Protein AF-A0A962SFV7-F1 (afdb_monomer)

Secondary structure (DSSP, 8-state):
-HHHHHHHHHHHHHHHHHH--HHHHH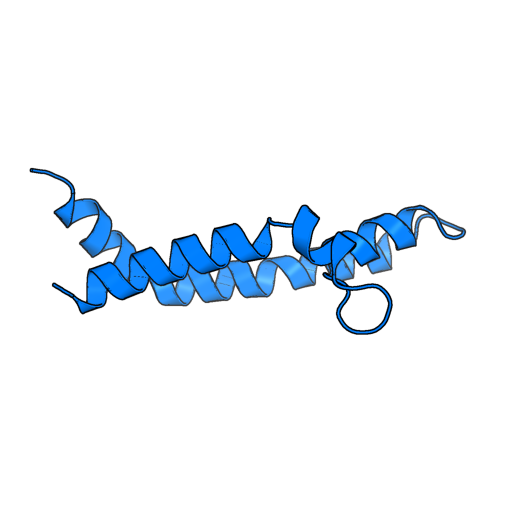H-SSSS--HHHHHHHHTTSSS--HHHHHHHHHHHHHHHHHHHHHHHHHHHHHGGGG--

Radius of gyration: 16.99 Å; Cα contacts (8 Å, |Δi|>4): 35; chains: 1; bounding box: 34×28×49 Å

Foldseek 3Di:
DVVLVVLVVVLVVCVCVLPDDPCQVVVDDPDRHRLVNVLVVCCPPDDRPVVVNVVSVVVSVVVVVVSCVSNVVRVVVNVVVPPD

Mean predicted aligned error: 10.11 Å

Solvent-accessible surface area (backbone atoms only — not comparable to full-atom values): 5014 Å² total; per-residue (Å²): 115,67,70,29,52,50,39,46,51,52,50,53,52,48,55,47,63,71,69,56,53,67,65,50,60,71,76,31,90,80,88,68,62,53,68,72,62,50,53,64,49,49,68,69,56,84,62,77,53,56,68,60,54,50,52,54,54,56,58,62,47,50,62,54,53,51,48,52,63,68,30,61,78,19,46,71,57,38,63,62,68,67,73,120

Nearest PDB structures (foldseek):
  3itf-assembly1_B  TM=4.642E-01  e=6.200E+00  Escherichia coli str. K-12 substr. MG1655

Sequence (84 aa):
TITSGIGVAAFFCFMFSWVELLLAKTLTSVAAKPIAATMTRTASSSGYELGLLAAAGALTIIPGAIVIWFVRNYIAKGFALGRV

pLDDT: mean 73.2, std 10.91, range [51.97, 88.81]

Structure (mmCIF, N/CA/C/O backbone):
data_AF-A0A962SFV7-F1
#
_entry.id   AF-A0A962SFV7-F1
#
loop_
_atom_site.group_PDB
_atom_site.id
_atom_site.type_symbol
_atom_site.label_atom_id
_atom_site.label_alt_id
_atom_site.label_comp_id
_atom_site.label_asym_id
_atom_site.label_entity_id
_atom_site.label_seq_id
_atom_site.pdbx_PDB_ins_code
_atom_site.Cartn_x
_atom_site.Cartn_y
_atom_site.Cartn_z
_atom_site.occupancy
_atom_site.B_iso_or_equiv
_atom_site.auth_seq_id
_atom_site.auth_comp_id
_atom_site.auth_asym_id
_atom_site.auth_atom_id
_atom_site.pdbx_PDB_model_num
ATOM 1 N N . THR A 1 1 ? -18.211 0.568 18.935 1.00 59.19 1 THR A N 1
ATOM 2 C CA . THR A 1 1 ? -16.874 1.180 19.118 1.00 59.19 1 THR A CA 1
ATOM 3 C C . THR A 1 1 ? -15.773 0.343 18.479 1.00 59.19 1 THR A C 1
ATOM 5 O O . THR A 1 1 ? -14.945 0.910 17.782 1.00 59.19 1 THR A O 1
ATOM 8 N N . ILE A 1 2 ? -15.800 -0.989 18.611 1.00 72.50 2 ILE A N 1
ATOM 9 C CA . ILE A 1 2 ? -14.781 -1.899 18.048 1.00 72.50 2 ILE A CA 1
ATOM 10 C C . ILE A 1 2 ? -14.692 -1.843 16.509 1.00 72.50 2 ILE A C 1
ATOM 12 O O . ILE A 1 2 ? -13.598 -1.767 15.963 1.00 72.50 2 ILE A O 1
ATOM 16 N N . THR A 1 3 ? -15.821 -1.790 15.794 1.00 72.62 3 THR A N 1
ATOM 17 C CA . THR A 1 3 ? -15.842 -1.755 14.316 1.00 72.62 3 THR A CA 1
ATOM 18 C C . THR A 1 3 ? -15.105 -0.544 13.731 1.00 72.62 3 THR A C 1
ATOM 20 O O . THR A 1 3 ? -14.425 -0.666 12.717 1.00 72.62 3 THR A O 1
ATOM 23 N N . SER A 1 4 ? -15.186 0.617 14.392 1.00 71.62 4 SER A N 1
ATOM 24 C CA . SER A 1 4 ? -14.453 1.823 13.989 1.00 71.62 4 SER A CA 1
ATOM 25 C C . SER A 1 4 ? -12.942 1.648 14.166 1.00 71.62 4 SER A C 1
ATOM 27 O O . SER A 1 4 ? -12.178 2.044 13.292 1.00 71.62 4 SER A O 1
ATOM 29 N N . GLY A 1 5 ? -12.516 1.013 15.266 1.00 76.69 5 GLY A N 1
ATOM 30 C CA . GLY A 1 5 ? -11.107 0.713 15.535 1.00 76.69 5 GLY A CA 1
ATOM 31 C C . GLY A 1 5 ? -10.512 -0.288 14.542 1.00 76.69 5 GLY A C 1
ATOM 32 O O . GLY A 1 5 ? -9.410 -0.069 14.048 1.00 76.69 5 GLY A O 1
ATOM 33 N N . ILE A 1 6 ? -11.267 -1.330 14.173 1.00 81.69 6 ILE A N 1
ATOM 34 C CA . ILE A 1 6 ? -10.854 -2.305 13.146 1.00 81.69 6 ILE A CA 1
ATOM 35 C C . ILE A 1 6 ? -10.633 -1.610 11.795 1.00 81.69 6 ILE A C 1
ATOM 37 O O . ILE A 1 6 ? -9.630 -1.869 11.134 1.00 81.69 6 ILE A O 1
ATOM 41 N N . GLY A 1 7 ? -11.521 -0.689 11.402 1.00 77.94 7 GLY A N 1
ATOM 42 C CA . GLY A 1 7 ? -11.378 0.059 10.149 1.00 77.94 7 GLY A CA 1
ATOM 43 C C . GLY A 1 7 ? -10.110 0.920 10.094 1.00 77.94 7 GLY A C 1
ATOM 44 O O . GLY A 1 7 ? -9.447 0.974 9.061 1.00 77.94 7 GLY A O 1
ATOM 45 N N . VAL A 1 8 ? -9.736 1.548 11.213 1.00 78.69 8 VAL A N 1
ATOM 46 C CA . VAL A 1 8 ? -8.512 2.363 11.310 1.00 78.69 8 VAL A CA 1
ATOM 47 C C . VAL A 1 8 ? -7.255 1.485 11.345 1.00 78.69 8 VAL A C 1
ATOM 49 O O . VAL A 1 8 ? -6.287 1.773 10.645 1.00 78.69 8 VAL A O 1
ATOM 52 N N . ALA A 1 9 ? -7.265 0.383 12.099 1.00 84.25 9 ALA A N 1
ATOM 53 C CA . ALA A 1 9 ? -6.134 -0.545 12.143 1.00 84.25 9 ALA A CA 1
ATOM 54 C C . ALA A 1 9 ? -5.870 -1.192 10.771 1.00 84.25 9 ALA A C 1
ATOM 56 O O . ALA A 1 9 ? -4.722 -1.255 10.330 1.00 84.25 9 ALA A O 1
ATOM 57 N N . ALA A 1 10 ? -6.926 -1.604 10.062 1.00 83.94 10 ALA A N 1
ATOM 58 C CA . ALA A 1 10 ? -6.822 -2.149 8.710 1.00 83.94 10 ALA A CA 1
ATOM 59 C C . ALA A 1 10 ? -6.267 -1.118 7.711 1.00 83.94 10 ALA A C 1
ATOM 61 O O . ALA A 1 10 ? -5.432 -1.471 6.880 1.00 83.94 10 ALA A O 1
ATOM 62 N N . PHE A 1 11 ? -6.666 0.156 7.827 1.00 83.81 11 PHE A N 1
ATOM 63 C CA . PHE A 1 11 ? -6.116 1.250 7.019 1.00 83.81 11 PHE A CA 1
ATOM 64 C C . PHE A 1 11 ? -4.599 1.382 7.193 1.00 83.81 11 PHE A C 1
ATOM 66 O O . PHE A 1 11 ? -3.862 1.368 6.209 1.00 83.81 11 PHE A O 1
ATOM 73 N N . PHE A 1 12 ? -4.123 1.476 8.437 1.00 84.56 12 PHE A N 1
ATOM 74 C CA . PHE A 1 12 ? -2.695 1.656 8.703 1.00 84.56 12 PHE A CA 1
ATOM 75 C C . PHE A 1 12 ? -1.875 0.413 8.364 1.00 84.56 12 PHE A C 1
ATOM 77 O O . PHE A 1 12 ? -0.780 0.544 7.822 1.00 84.56 12 PHE A O 1
ATOM 84 N N . CYS A 1 13 ? -2.407 -0.783 8.627 1.00 88.81 13 CYS A N 1
ATOM 85 C CA . CYS A 1 13 ? -1.749 -2.034 8.261 1.00 88.81 13 CYS A CA 1
ATOM 86 C C . CYS A 1 13 ? -1.587 -2.147 6.738 1.00 88.81 13 CYS A C 1
ATOM 88 O O . CYS A 1 13 ? -0.498 -2.456 6.253 1.00 88.81 13 CYS A O 1
ATOM 90 N N . PHE A 1 14 ? -2.633 -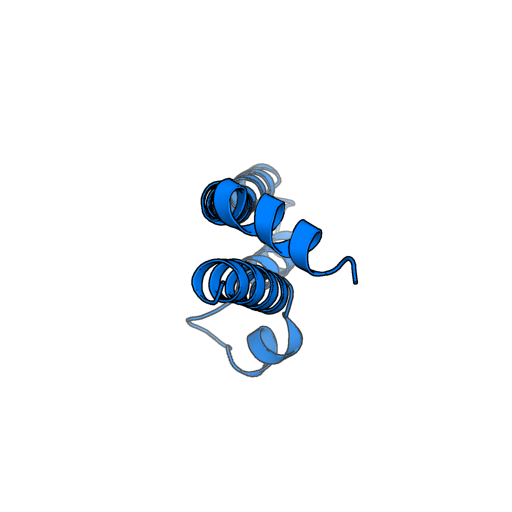1.796 5.981 1.00 87.25 14 PHE A N 1
ATOM 91 C CA . PHE A 1 14 ? -2.559 -1.720 4.527 1.00 87.25 14 PHE A CA 1
ATOM 92 C C . PHE A 1 14 ? -1.548 -0.666 4.064 1.00 87.25 14 PHE A C 1
ATOM 94 O O . PHE A 1 14 ? -0.672 -0.978 3.264 1.00 87.25 14 PHE A O 1
ATOM 101 N N . MET A 1 15 ? -1.633 0.566 4.578 1.00 86.00 15 MET A N 1
ATOM 102 C CA . MET A 1 15 ? -0.747 1.664 4.176 1.00 86.00 15 MET A CA 1
ATOM 103 C C . MET A 1 15 ? 0.727 1.327 4.442 1.00 86.00 15 MET A C 1
ATOM 105 O O . MET A 1 15 ? 1.577 1.591 3.595 1.00 86.00 15 MET A O 1
ATOM 109 N N . PHE A 1 16 ? 1.023 0.696 5.582 1.00 85.44 16 PHE A N 1
ATOM 110 C CA . PHE A 1 16 ? 2.361 0.212 5.913 1.00 85.44 16 PHE A CA 1
ATOM 111 C C . PHE A 1 16 ? 2.816 -0.886 4.947 1.00 85.44 16 PHE A C 1
ATOM 113 O O . PHE A 1 16 ? 3.848 -0.729 4.300 1.00 85.44 16 PHE A O 1
ATOM 120 N N . SER A 1 17 ? 2.024 -1.951 4.779 1.00 86.06 17 SER A N 1
ATOM 121 C CA . SER A 1 17 ? 2.355 -3.054 3.866 1.00 86.06 17 SER A CA 1
ATOM 122 C C . SER A 1 17 ? 2.504 -2.603 2.410 1.00 86.06 17 SER A C 1
ATOM 124 O O . SER A 1 17 ? 3.205 -3.258 1.646 1.00 86.06 17 SER A O 1
ATOM 126 N N . TRP A 1 18 ? 1.823 -1.528 2.011 1.00 85.06 18 TRP A N 1
ATOM 127 C CA . TRP A 1 18 ? 1.856 -0.994 0.652 1.00 85.06 18 TRP A CA 1
ATOM 128 C C . TRP A 1 18 ? 3.155 -0.238 0.336 1.00 85.06 18 TRP A C 1
ATOM 130 O O . TRP A 1 18 ? 3.618 -0.249 -0.804 1.00 85.06 18 TRP A O 1
ATOM 140 N N . VAL A 1 19 ? 3.740 0.426 1.337 1.00 81.50 19 VAL A N 1
ATOM 141 C CA . VAL A 1 19 ? 4.971 1.226 1.196 1.00 81.50 19 VAL A CA 1
ATOM 142 C C . VAL A 1 19 ? 6.223 0.423 1.564 1.00 81.50 19 VAL A C 1
ATOM 144 O O . VAL A 1 19 ? 7.321 0.743 1.108 1.00 81.50 19 VAL A O 1
ATOM 147 N N . GLU A 1 20 ? 6.082 -0.627 2.370 1.00 84.12 20 GLU A N 1
ATOM 148 C C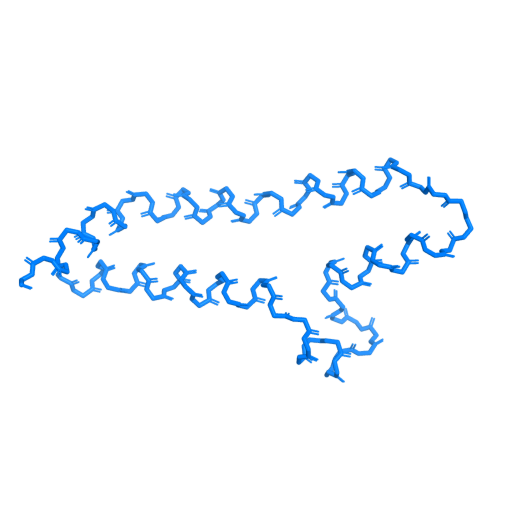A . GLU A 1 20 ? 7.185 -1.486 2.796 1.00 84.12 20 GLU A CA 1
ATOM 149 C C . GLU A 1 20 ? 7.778 -2.253 1.596 1.00 84.12 20 GLU A C 1
ATOM 151 O O . GLU A 1 20 ? 7.099 -3.018 0.914 1.00 84.12 20 GLU A O 1
ATOM 156 N N . LEU A 1 21 ? 9.065 -2.013 1.311 1.00 81.44 21 LEU A N 1
ATOM 157 C CA . LEU A 1 21 ? 9.789 -2.648 0.202 1.00 81.44 21 LEU A CA 1
ATOM 158 C C . LEU A 1 21 ? 11.022 -3.438 0.647 1.00 81.44 21 LEU A C 1
ATOM 160 O O . LEU A 1 21 ? 11.589 -4.154 -0.180 1.00 81.44 21 LEU A O 1
ATOM 164 N N . LEU A 1 22 ? 11.473 -3.305 1.896 1.00 81.56 22 LEU A N 1
ATOM 165 C CA . LEU A 1 22 ? 12.709 -3.922 2.380 1.00 81.56 22 LEU A CA 1
ATOM 166 C C . LEU A 1 22 ? 12.521 -5.433 2.560 1.00 81.56 22 LEU A C 1
ATOM 168 O O . LEU A 1 22 ? 13.267 -6.211 1.961 1.00 81.56 22 LEU A O 1
ATOM 172 N N . LEU A 1 23 ? 11.499 -5.867 3.300 1.00 80.50 23 LEU A N 1
ATOM 173 C CA . LEU A 1 23 ? 11.144 -7.282 3.437 1.00 80.50 23 LEU A CA 1
ATOM 174 C C . LEU A 1 23 ? 10.685 -7.843 2.096 1.00 80.50 23 LEU A C 1
ATOM 176 O O . LEU A 1 23 ? 11.168 -8.899 1.683 1.00 80.50 23 LEU A O 1
ATOM 180 N N . ALA A 1 24 ? 9.814 -7.125 1.383 1.00 80.19 24 ALA A N 1
ATOM 181 C CA . ALA A 1 24 ? 9.280 -7.602 0.111 1.00 80.19 24 ALA A CA 1
ATOM 182 C C . ALA A 1 24 ? 10.387 -7.880 -0.925 1.00 80.19 24 ALA A C 1
ATOM 184 O O . ALA A 1 24 ? 10.370 -8.927 -1.572 1.00 80.19 24 ALA A O 1
ATOM 185 N N . LYS A 1 25 ? 11.392 -7.004 -1.061 1.00 72.25 25 LYS A N 1
ATOM 186 C CA . LYS A 1 25 ? 12.516 -7.223 -1.992 1.00 72.25 25 LYS A CA 1
ATOM 187 C C . LYS A 1 25 ? 13.511 -8.280 -1.508 1.00 72.25 25 LYS A C 1
ATOM 189 O O . LYS A 1 25 ? 14.165 -8.897 -2.342 1.00 72.25 25 LYS A O 1
ATOM 194 N N . THR A 1 26 ? 13.625 -8.489 -0.198 1.00 76.25 26 THR A N 1
ATOM 195 C CA . THR A 1 26 ? 14.560 -9.468 0.380 1.00 76.25 26 THR A CA 1
ATOM 196 C C . THR A 1 26 ? 14.010 -10.894 0.305 1.00 76.25 26 THR A C 1
ATOM 198 O O . THR A 1 26 ? 14.744 -11.822 -0.020 1.00 76.25 26 THR A O 1
ATOM 201 N N . LEU A 1 27 ? 12.713 -11.077 0.569 1.00 75.06 27 LEU A N 1
ATOM 202 C CA . LEU A 1 27 ? 12.062 -12.391 0.613 1.00 75.06 27 LEU A CA 1
ATOM 203 C C . LEU A 1 27 ? 11.512 -12.844 -0.751 1.00 75.06 27 LEU A C 1
ATOM 205 O O . LEU A 1 27 ? 11.330 -14.042 -0.962 1.00 75.06 27 LEU A O 1
ATOM 209 N N . THR A 1 28 ? 11.252 -11.926 -1.693 1.00 74.56 28 THR A N 1
ATOM 210 C CA . THR A 1 28 ? 10.666 -12.270 -3.003 1.00 74.56 28 THR A CA 1
ATOM 211 C C . THR A 1 28 ? 11.660 -12.067 -4.154 1.00 74.56 28 THR A C 1
ATOM 213 O O . THR A 1 28 ? 12.007 -10.951 -4.534 1.00 74.56 28 THR A O 1
ATOM 216 N N . SER A 1 29 ? 12.121 -13.173 -4.752 1.00 58.84 29 SER A N 1
ATOM 217 C CA . SER A 1 29 ? 13.145 -13.137 -5.814 1.00 58.84 29 SER A CA 1
ATOM 218 C C . SER A 1 29 ? 12.580 -13.293 -7.239 1.00 58.84 29 SER A C 1
ATOM 220 O O . SER A 1 29 ? 13.146 -12.749 -8.193 1.00 58.84 29 SER A O 1
ATOM 222 N N . VAL A 1 30 ? 11.424 -13.959 -7.421 1.00 60.16 30 VAL A N 1
ATOM 223 C CA . VAL A 1 30 ? 10.964 -14.363 -8.772 1.00 60.16 30 VAL A CA 1
ATOM 224 C C . VAL A 1 30 ? 9.463 -14.175 -9.040 1.00 60.16 30 VAL A C 1
ATOM 226 O O . VAL A 1 30 ? 9.135 -13.492 -10.003 1.00 60.16 30 VAL A O 1
ATOM 229 N N . ALA A 1 31 ? 8.562 -14.708 -8.203 1.00 61.94 31 ALA A N 1
ATOM 230 C CA . ALA A 1 31 ? 7.122 -14.767 -8.519 1.00 61.94 31 ALA A CA 1
ATOM 231 C C . ALA A 1 31 ? 6.242 -13.699 -7.832 1.00 61.94 31 ALA A C 1
ATOM 233 O O . ALA A 1 31 ? 5.239 -13.284 -8.398 1.00 61.94 31 ALA A O 1
ATOM 234 N N . ALA A 1 32 ? 6.617 -13.222 -6.641 1.00 67.81 32 ALA A N 1
ATOM 235 C CA . ALA A 1 32 ? 5.803 -12.307 -5.828 1.00 67.81 32 ALA A CA 1
ATOM 236 C C . ALA A 1 32 ? 6.413 -10.897 -5.726 1.00 67.81 32 ALA A C 1
ATOM 238 O O . ALA A 1 32 ? 6.440 -10.294 -4.656 1.00 67.81 32 ALA A O 1
ATOM 239 N N . LYS A 1 33 ? 6.966 -10.379 -6.830 1.00 68.88 33 LYS A N 1
ATOM 240 C CA . LYS A 1 33 ? 7.629 -9.068 -6.827 1.00 68.88 33 LYS A CA 1
ATOM 241 C C . LYS A 1 33 ? 6.603 -7.938 -6.669 1.00 68.88 33 LYS A C 1
ATOM 243 O O . LYS A 1 33 ? 5.688 -7.854 -7.489 1.00 68.88 33 LYS A O 1
ATOM 248 N N . PRO A 1 34 ? 6.772 -7.025 -5.697 1.00 70.81 34 PRO A N 1
ATOM 249 C CA . PRO A 1 34 ? 5.886 -5.874 -5.562 1.00 70.81 34 PRO A CA 1
ATOM 250 C C . PRO A 1 34 ? 6.003 -4.949 -6.782 1.00 70.81 34 PRO A C 1
ATOM 252 O O . PRO A 1 34 ? 7.097 -4.750 -7.320 1.00 70.81 34 PRO A O 1
ATOM 255 N N . ILE A 1 35 ? 4.882 -4.347 -7.201 1.00 73.69 35 ILE A N 1
ATOM 256 C CA . ILE A 1 35 ? 4.800 -3.469 -8.387 1.00 73.69 35 ILE A CA 1
ATOM 257 C C . ILE A 1 35 ? 5.862 -2.362 -8.357 1.00 73.69 35 ILE A C 1
ATOM 259 O O . ILE A 1 35 ? 6.522 -2.120 -9.366 1.00 73.69 35 ILE A O 1
ATOM 263 N N . ALA A 1 36 ? 6.104 -1.759 -7.191 1.00 71.06 36 ALA A N 1
ATOM 264 C CA . ALA A 1 36 ? 7.122 -0.724 -7.026 1.00 71.06 36 ALA A CA 1
ATOM 265 C C . ALA A 1 36 ? 8.552 -1.228 -7.316 1.00 71.06 36 ALA A C 1
ATOM 267 O O . ALA A 1 36 ? 9.369 -0.486 -7.853 1.00 71.06 36 ALA A O 1
ATOM 268 N N . ALA A 1 37 ? 8.865 -2.497 -7.020 1.00 70.06 37 ALA A N 1
ATOM 269 C CA . ALA A 1 37 ? 10.161 -3.094 -7.355 1.00 70.06 37 ALA A CA 1
ATOM 270 C C . ALA A 1 37 ? 10.293 -3.413 -8.850 1.00 70.06 37 ALA A C 1
ATOM 272 O O . ALA A 1 37 ? 11.397 -3.364 -9.395 1.00 70.06 37 ALA A O 1
ATOM 273 N N . THR A 1 38 ? 9.184 -3.745 -9.513 1.00 70.50 38 THR A N 1
ATOM 274 C CA . THR A 1 38 ? 9.158 -3.953 -10.964 1.00 70.50 38 THR A CA 1
ATOM 275 C C . THR A 1 38 ? 9.334 -2.629 -11.704 1.00 70.50 38 THR A C 1
ATOM 277 O O . THR A 1 38 ? 10.183 -2.576 -12.586 1.00 70.50 38 THR A O 1
ATOM 280 N N . MET A 1 39 ? 8.663 -1.549 -11.279 1.00 67.31 39 MET A N 1
ATOM 281 C CA . MET A 1 39 ? 8.820 -0.198 -11.850 1.00 67.31 39 MET A CA 1
ATOM 282 C C . MET A 1 39 ? 10.271 0.302 -11.834 1.00 67.31 39 MET A C 1
ATOM 284 O O . MET A 1 39 ? 10.728 0.888 -12.812 1.00 67.31 39 MET A O 1
ATOM 288 N N . THR A 1 40 ? 11.028 0.038 -10.759 1.00 70.06 40 THR A N 1
ATOM 289 C CA . THR A 1 40 ? 12.459 0.396 -10.703 1.00 70.06 40 THR A CA 1
ATOM 290 C C . THR A 1 40 ? 13.279 -0.356 -11.755 1.00 70.06 40 THR A C 1
ATOM 292 O O . THR A 1 40 ? 14.256 0.180 -12.264 1.00 70.06 40 THR A O 1
ATOM 295 N N . ARG A 1 41 ? 12.890 -1.592 -12.102 1.00 63.69 41 ARG A N 1
ATOM 296 C CA . ARG A 1 41 ? 13.600 -2.417 -13.090 1.00 63.69 41 ARG A CA 1
ATOM 297 C C . ARG A 1 41 ? 13.257 -2.011 -14.525 1.00 63.69 41 ARG A C 1
ATOM 299 O O . ARG A 1 41 ? 14.164 -1.960 -15.350 1.00 63.69 41 ARG A O 1
ATOM 306 N N . THR A 1 42 ? 11.996 -1.685 -14.818 1.00 60.59 42 THR A N 1
ATOM 307 C CA . THR A 1 42 ? 11.577 -1.224 -16.156 1.00 60.59 42 THR A CA 1
ATOM 308 C C . THR A 1 42 ? 12.159 0.136 -16.522 1.00 60.59 42 THR A C 1
ATOM 310 O O . THR A 1 42 ? 12.404 0.387 -17.692 1.00 60.59 42 THR A O 1
ATOM 313 N N . ALA A 1 43 ? 12.470 0.986 -15.538 1.00 60.31 43 ALA A N 1
ATOM 314 C CA . ALA A 1 43 ? 13.215 2.221 -15.780 1.00 60.31 43 ALA A CA 1
ATOM 315 C C . ALA A 1 43 ? 14.671 1.985 -16.245 1.00 60.31 43 ALA A C 1
ATOM 317 O O . ALA A 1 43 ? 15.270 2.890 -16.819 1.00 60.31 43 ALA A O 1
ATOM 318 N N . SER A 1 44 ? 15.248 0.797 -16.003 1.00 59.50 44 SER A N 1
ATOM 319 C CA . SER A 1 44 ? 16.639 0.468 -16.362 1.00 59.50 44 SER A CA 1
ATOM 320 C C . SER A 1 44 ? 16.792 -0.391 -17.624 1.00 59.50 44 SER A C 1
ATOM 322 O O . SER A 1 44 ? 17.890 -0.432 -18.174 1.00 59.50 44 SER A O 1
ATOM 324 N N . SER A 1 45 ? 15.751 -1.087 -18.096 1.00 57.06 45 SER A N 1
ATOM 325 C CA . SER A 1 45 ? 15.841 -1.956 -19.280 1.00 57.06 45 SER A CA 1
ATOM 326 C C . SER A 1 45 ? 15.435 -1.207 -20.554 1.00 57.06 45 SER A C 1
ATOM 328 O O . SER A 1 45 ? 14.250 -1.085 -20.826 1.00 57.06 45 SER A O 1
ATOM 330 N N . SER A 1 46 ? 16.426 -0.753 -21.326 1.00 52.47 46 SER A N 1
ATOM 331 C CA . SER A 1 46 ? 16.326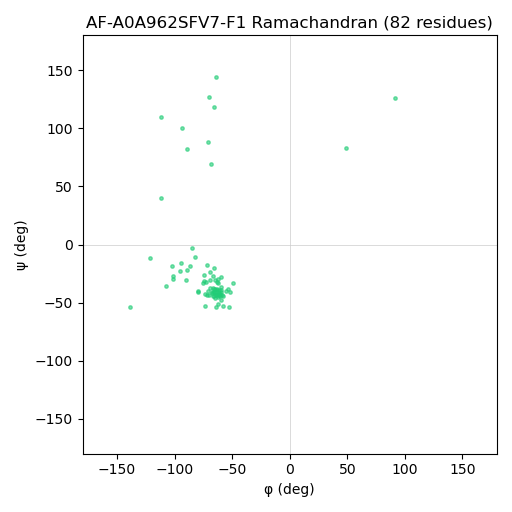 -0.419 -22.759 1.00 52.47 46 SER A CA 1
ATOM 332 C C . SER A 1 46 ? 15.144 0.470 -23.173 1.00 52.47 46 SER A C 1
ATOM 334 O O . SER A 1 46 ? 14.154 -0.018 -23.702 1.00 52.47 46 SER A O 1
ATOM 336 N N . GLY A 1 47 ? 15.295 1.788 -23.019 1.00 55.84 47 GLY A N 1
ATOM 337 C CA . GLY A 1 47 ? 14.280 2.765 -23.422 1.00 55.84 47 GLY A CA 1
ATOM 338 C C . GLY A 1 47 ? 13.334 3.078 -22.270 1.00 55.84 47 GLY A C 1
ATOM 339 O O . GLY A 1 47 ? 12.788 2.195 -21.621 1.00 55.84 47 GLY A O 1
ATOM 340 N N . TYR A 1 48 ? 13.181 4.359 -21.953 1.00 63.22 48 TYR A N 1
ATOM 341 C CA . TYR A 1 48 ? 12.268 4.803 -20.906 1.00 63.22 48 TYR A CA 1
ATOM 342 C C . TYR A 1 48 ? 10.835 4.592 -21.419 1.00 63.22 48 TYR A C 1
ATOM 344 O O . TYR A 1 48 ? 10.270 5.468 -22.070 1.00 63.22 48 TYR A O 1
ATOM 352 N N . GLU A 1 49 ? 10.276 3.402 -21.187 1.00 71.44 49 GLU A N 1
ATOM 353 C CA . GLU A 1 49 ? 8.906 3.015 -21.549 1.00 71.44 49 GLU A CA 1
ATOM 354 C C . GLU A 1 49 ? 7.897 3.793 -20.684 1.00 71.44 49 GLU A C 1
ATOM 356 O O . GLU A 1 49 ? 7.228 3.259 -19.794 1.00 71.44 49 GLU A O 1
ATOM 361 N N . LEU A 1 50 ? 7.816 5.104 -20.927 1.00 72.75 50 LEU A N 1
ATOM 362 C CA . LEU A 1 50 ? 6.969 6.069 -20.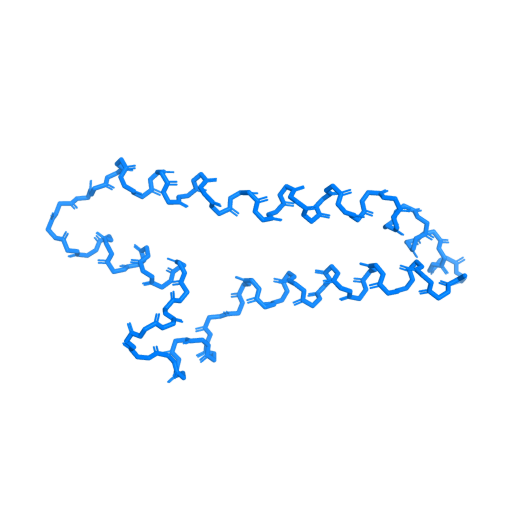227 1.00 72.75 50 LEU A CA 1
ATOM 363 C C . LEU A 1 50 ? 5.507 5.637 -20.210 1.00 72.75 50 LEU A C 1
ATOM 365 O O . LEU A 1 50 ? 4.838 5.800 -19.195 1.00 72.75 50 LEU A O 1
ATOM 369 N N . GLY A 1 51 ? 5.025 5.056 -21.312 1.00 77.06 51 GLY A N 1
ATOM 370 C CA . GLY A 1 51 ? 3.657 4.554 -21.415 1.00 77.06 51 GLY A CA 1
ATOM 371 C C . GLY A 1 51 ? 3.385 3.409 -20.440 1.00 77.06 51 GLY A C 1
ATOM 372 O O . GLY A 1 51 ? 2.366 3.411 -19.751 1.00 77.06 51 GLY A O 1
ATOM 373 N N . LEU A 1 52 ? 4.325 2.470 -20.313 1.00 78.25 52 LEU A N 1
ATOM 374 C CA . LEU A 1 52 ? 4.198 1.344 -19.392 1.00 78.25 52 LEU A CA 1
ATOM 375 C C . LEU A 1 52 ? 4.324 1.796 -17.928 1.00 78.25 52 LEU A C 1
ATOM 377 O O . LEU A 1 52 ? 3.559 1.340 -17.078 1.00 78.25 52 LEU A O 1
ATOM 381 N N . LEU A 1 53 ? 5.245 2.720 -17.630 1.00 78.12 53 LEU A N 1
ATOM 382 C CA . LEU A 1 53 ? 5.399 3.303 -16.292 1.00 78.12 53 LEU A CA 1
ATOM 383 C C . LEU A 1 53 ? 4.174 4.133 -15.884 1.00 78.12 53 LEU A C 1
ATOM 385 O O . LEU A 1 53 ? 3.722 4.024 -14.744 1.00 78.12 53 LEU A O 1
ATOM 389 N N . ALA A 1 54 ? 3.601 4.908 -16.807 1.00 81.00 54 ALA A N 1
ATOM 390 C CA . ALA A 1 54 ? 2.379 5.673 -16.576 1.00 81.00 54 ALA A CA 1
ATOM 391 C C . ALA A 1 54 ? 1.169 4.756 -16.344 1.00 81.00 54 ALA A C 1
ATOM 393 O O . ALA A 1 54 ? 0.414 4.974 -15.398 1.00 81.00 54 ALA A O 1
ATOM 394 N N . ALA A 1 55 ? 1.013 3.695 -17.144 1.00 82.62 55 ALA A N 1
ATOM 395 C CA . ALA A 1 55 ? -0.048 2.706 -16.953 1.00 82.62 55 ALA A CA 1
ATOM 396 C C . ALA A 1 55 ? 0.094 1.977 -15.607 1.00 82.62 55 ALA A C 1
ATOM 398 O O . ALA A 1 55 ? -0.870 1.859 -14.850 1.00 82.62 55 ALA A O 1
ATOM 399 N N . ALA A 1 56 ? 1.310 1.549 -15.263 1.00 82.69 56 ALA A N 1
ATOM 400 C CA . ALA A 1 56 ? 1.589 0.928 -13.976 1.00 82.69 56 AL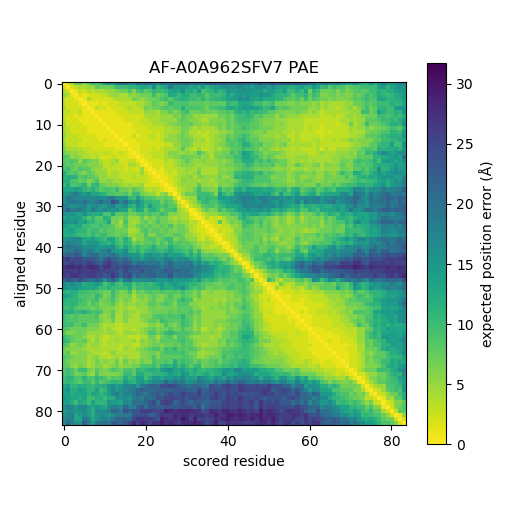A A CA 1
ATOM 401 C C . ALA A 1 56 ? 1.341 1.905 -12.809 1.00 82.69 56 ALA A C 1
ATOM 403 O O . ALA A 1 56 ? 0.800 1.499 -11.783 1.00 82.69 56 ALA A O 1
ATOM 404 N N . GLY A 1 57 ? 1.686 3.188 -12.963 1.00 81.06 57 GLY A N 1
ATOM 405 C CA . GLY A 1 57 ? 1.421 4.241 -11.978 1.00 81.06 57 GLY A CA 1
ATOM 406 C C . GLY A 1 57 ? -0.069 4.537 -11.801 1.00 81.06 57 GLY A C 1
ATOM 407 O O . GLY A 1 57 ? -0.528 4.733 -10.682 1.00 81.06 57 GLY A O 1
ATOM 408 N N . ALA A 1 58 ? -0.860 4.497 -12.872 1.00 86.19 58 ALA A N 1
ATOM 409 C CA . ALA A 1 58 ? -2.312 4.615 -12.770 1.00 86.19 58 ALA A CA 1
ATOM 410 C C . ALA A 1 58 ? -2.927 3.421 -12.015 1.00 86.19 58 ALA A C 1
ATOM 412 O O . ALA A 1 58 ? -3.827 3.598 -11.193 1.00 86.19 58 ALA A O 1
ATOM 413 N N . LEU A 1 59 ? -2.405 2.208 -12.230 1.00 84.75 59 LEU A N 1
ATOM 414 C CA . LEU A 1 59 ? -2.869 1.004 -11.534 1.00 84.75 59 LEU A CA 1
ATOM 415 C C . LEU A 1 59 ? -2.593 1.039 -10.022 1.00 84.75 59 LEU A C 1
ATOM 417 O O . LEU A 1 59 ? -3.388 0.487 -9.261 1.00 84.75 59 LEU A O 1
ATOM 421 N N . THR A 1 60 ? -1.528 1.704 -9.553 1.00 84.75 60 THR A N 1
ATOM 422 C CA . THR A 1 60 ? -1.251 1.817 -8.105 1.00 84.75 60 THR A CA 1
ATOM 423 C C . THR A 1 60 ? -2.222 2.746 -7.372 1.00 84.75 60 THR A C 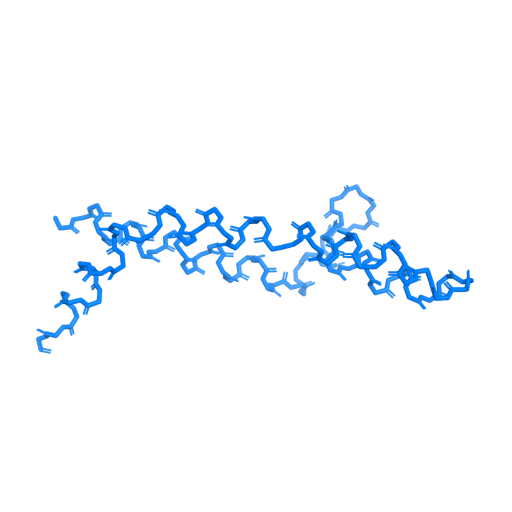1
ATOM 425 O O . THR A 1 60 ? -2.357 2.631 -6.154 1.00 84.75 60 THR A O 1
ATOM 428 N N . ILE A 1 61 ? -2.953 3.610 -8.086 1.00 87.88 61 ILE A N 1
ATOM 429 C CA . ILE A 1 61 ? -3.978 4.490 -7.500 1.00 87.88 61 ILE A CA 1
ATOM 430 C C . ILE A 1 61 ? -5.227 3.698 -7.089 1.00 87.88 61 ILE A C 1
ATOM 432 O O . ILE A 1 61 ? -5.863 4.032 -6.088 1.00 87.88 61 ILE A O 1
ATOM 436 N N . ILE A 1 62 ? -5.564 2.629 -7.818 1.00 88.25 62 ILE A N 1
ATOM 437 C CA . ILE A 1 62 ? -6.765 1.806 -7.588 1.00 88.25 62 ILE A CA 1
ATOM 438 C C . ILE A 1 62 ? -6.873 1.327 -6.126 1.00 88.25 62 ILE A C 1
ATOM 440 O O . ILE A 1 62 ? -7.892 1.603 -5.490 1.00 88.25 62 ILE A O 1
ATOM 444 N N . PRO A 1 63 ? -5.857 0.664 -5.542 1.00 84.75 63 PRO A N 1
ATOM 445 C CA . PRO A 1 63 ? -5.905 0.245 -4.144 1.00 84.75 63 PRO A CA 1
ATOM 446 C C . PRO A 1 63 ? -6.072 1.413 -3.166 1.00 84.75 63 PRO A C 1
ATOM 448 O O . PRO A 1 63 ? -6.847 1.303 -2.218 1.00 84.75 63 PRO A O 1
ATOM 451 N N . GLY A 1 64 ? -5.414 2.551 -3.415 1.00 84.25 64 GLY A N 1
ATOM 452 C CA . GLY A 1 64 ? -5.598 3.762 -2.610 1.00 84.25 64 GLY A CA 1
ATOM 453 C C . GLY A 1 64 ? -7.046 4.260 -2.642 1.00 84.25 64 GLY A C 1
ATOM 454 O O . GLY A 1 64 ? -7.629 4.548 -1.597 1.00 84.25 64 GLY A O 1
ATOM 455 N N . ALA A 1 65 ? -7.667 4.274 -3.823 1.00 86.56 65 ALA A N 1
ATOM 456 C CA . ALA A 1 65 ? -9.069 4.647 -3.991 1.00 86.56 65 ALA A CA 1
ATOM 457 C C . ALA A 1 65 ? -10.029 3.668 -3.286 1.00 86.56 65 ALA A C 1
ATOM 459 O O . ALA A 1 65 ? -10.977 4.106 -2.629 1.00 86.56 65 ALA A O 1
ATOM 460 N N . ILE A 1 66 ? -9.765 2.357 -3.358 1.00 85.56 66 ILE A N 1
ATOM 461 C CA . ILE A 1 66 ? -10.546 1.322 -2.655 1.00 85.56 66 ILE A CA 1
ATOM 462 C C . ILE A 1 66 ? -10.473 1.526 -1.140 1.00 85.56 66 ILE A C 1
ATOM 464 O O . ILE A 1 66 ? -11.493 1.455 -0.453 1.00 85.56 66 ILE A O 1
ATOM 468 N N . VAL A 1 67 ? -9.288 1.817 -0.610 1.00 81.81 67 VAL A N 1
ATOM 469 C CA . VAL A 1 67 ? -9.091 2.040 0.826 1.00 81.81 67 VAL A CA 1
ATOM 470 C C . VAL A 1 67 ? -9.798 3.309 1.286 1.00 81.81 67 VAL A C 1
ATOM 472 O O . VAL A 1 67 ? -10.509 3.276 2.289 1.00 81.81 67 VAL A O 1
ATOM 475 N N . ILE A 1 68 ? -9.696 4.406 0.533 1.00 83.00 68 ILE A N 1
ATOM 476 C CA . ILE A 1 68 ? -10.448 5.637 0.819 1.00 83.00 68 ILE A CA 1
ATOM 477 C C . ILE A 1 68 ? -11.953 5.345 0.829 1.00 83.00 68 ILE A C 1
ATOM 479 O O . ILE A 1 68 ? -12.656 5.753 1.755 1.00 83.00 68 ILE A O 1
ATOM 483 N N . TRP A 1 69 ? -12.450 4.581 -0.148 1.00 82.19 69 TRP A N 1
ATOM 484 C CA . TRP A 1 69 ? -13.848 4.161 -0.193 1.00 82.19 69 TRP A CA 1
ATOM 485 C C . TRP A 1 69 ? -14.231 3.341 1.046 1.00 82.19 69 TRP A C 1
ATOM 487 O O . TRP A 1 69 ? -15.244 3.644 1.677 1.00 82.19 69 TRP A O 1
ATOM 497 N N . PHE A 1 70 ? -13.432 2.349 1.437 1.00 75.25 70 PHE A N 1
ATOM 498 C CA . PHE A 1 70 ? -13.739 1.469 2.568 1.00 75.25 70 PHE A CA 1
ATOM 499 C C . PHE A 1 70 ? -13.730 2.226 3.899 1.00 75.25 70 PHE A C 1
ATOM 501 O O . PHE A 1 70 ? -14.569 2.015 4.775 1.00 75.25 70 PHE A O 1
ATOM 508 N N . VAL A 1 71 ? -12.796 3.160 4.034 1.00 71.62 71 VAL A N 1
ATOM 509 C CA . VAL A 1 71 ? -12.477 3.793 5.305 1.00 71.62 71 VAL A CA 1
ATOM 510 C C . VAL A 1 71 ? -13.240 5.108 5.515 1.00 71.62 71 VAL A C 1
ATOM 512 O O . VAL A 1 71 ? -13.397 5.532 6.663 1.00 71.62 71 VAL A O 1
ATOM 515 N N . ARG A 1 72 ? -13.838 5.705 4.469 1.00 73.56 72 ARG A N 1
ATOM 516 C CA . ARG A 1 72 ? -14.640 6.948 4.573 1.00 73.56 72 ARG A CA 1
ATOM 517 C C . ARG A 1 72 ? -15.697 6.924 5.684 1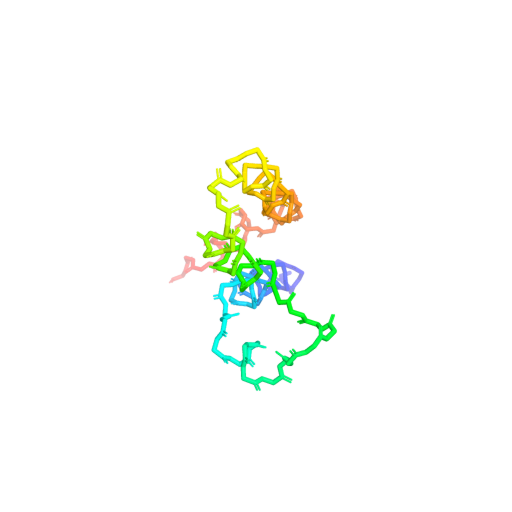.00 73.56 72 ARG A C 1
ATOM 519 O O . ARG A 1 72 ? -15.952 7.946 6.309 1.00 73.56 72 ARG A O 1
ATOM 526 N N . ASN A 1 73 ? -16.282 5.756 5.962 1.00 66.12 73 ASN A N 1
ATOM 527 C CA . ASN A 1 73 ? -17.311 5.593 6.993 1.00 66.12 73 ASN A CA 1
ATOM 528 C C . ASN A 1 73 ? -16.742 5.323 8.405 1.00 66.12 73 ASN A C 1
ATOM 530 O O . ASN A 1 73 ? -17.453 5.524 9.391 1.00 66.12 73 ASN A O 1
ATOM 534 N N . TYR A 1 74 ? -15.477 4.894 8.523 1.00 64.56 74 TYR A N 1
ATOM 535 C CA . TYR A 1 74 ? -14.846 4.485 9.788 1.00 64.56 74 TYR A CA 1
ATOM 536 C C . TYR A 1 74 ? -13.811 5.494 10.316 1.00 64.56 74 TYR A C 1
ATOM 538 O O . TYR A 1 74 ? -13.766 5.713 11.525 1.00 64.56 74 TYR A O 1
ATOM 546 N N . ILE A 1 75 ? -13.040 6.169 9.450 1.00 58.91 75 ILE A N 1
ATOM 547 C CA . ILE A 1 75 ? -12.037 7.188 9.839 1.00 58.91 75 ILE A CA 1
ATOM 548 C C . ILE A 1 75 ? -12.693 8.439 10.431 1.00 58.91 75 ILE A C 1
ATOM 550 O O . ILE A 1 75 ? -12.242 8.925 11.465 1.00 58.91 75 ILE A O 1
ATOM 554 N N . ALA A 1 76 ? -13.802 8.914 9.851 1.00 57.03 76 ALA A N 1
ATOM 555 C CA . ALA A 1 76 ? -14.499 10.109 10.336 1.00 57.03 76 ALA A CA 1
ATOM 556 C C . ALA A 1 76 ? -15.044 9.942 11.771 1.00 57.03 76 ALA A C 1
ATOM 558 O O . ALA A 1 76 ? -15.102 10.903 12.531 1.00 57.03 76 ALA A O 1
ATOM 559 N N . LYS A 1 77 ? -15.397 8.709 12.167 1.00 54.94 77 LYS A N 1
ATOM 560 C CA . LYS A 1 77 ? -15.792 8.366 13.546 1.00 54.94 77 LYS A CA 1
ATOM 561 C C . LYS A 1 77 ? -14.607 7.940 14.420 1.00 54.94 77 LYS A C 1
ATOM 563 O O . LYS A 1 77 ? -14.647 8.161 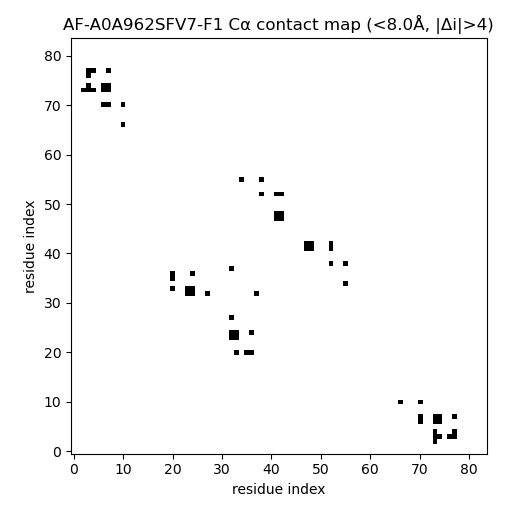15.623 1.00 54.94 77 LYS A O 1
ATOM 568 N N . GLY A 1 78 ? -13.571 7.331 13.842 1.00 56.97 78 GLY A N 1
ATOM 569 C CA . GLY A 1 78 ? -12.383 6.843 14.547 1.00 56.97 78 GLY A CA 1
ATOM 570 C C . GLY A 1 78 ? -11.455 7.955 15.041 1.00 56.97 78 GLY A C 1
ATOM 571 O O . GLY A 1 78 ? -11.055 7.920 16.199 1.00 56.97 78 GLY A O 1
ATOM 572 N N . PHE A 1 79 ? -11.178 8.982 14.225 1.00 55.69 79 PHE A N 1
ATOM 573 C CA . PHE A 1 79 ? -10.380 10.143 14.665 1.00 55.69 79 PHE A CA 1
ATOM 574 C C . PHE A 1 79 ? -11.118 11.014 15.689 1.00 55.69 79 PHE A C 1
ATOM 576 O O . PHE A 1 79 ? -10.491 11.590 16.572 1.00 55.69 79 PHE A O 1
ATOM 583 N N . ALA A 1 80 ? -12.451 11.071 15.620 1.00 54.03 80 ALA A N 1
ATOM 584 C CA . ALA A 1 80 ? -13.268 11.797 16.591 1.00 54.03 80 ALA A CA 1
ATOM 585 C C . ALA A 1 80 ? -13.275 11.145 17.989 1.00 54.03 80 ALA A C 1
ATOM 587 O O . ALA A 1 80 ? -13.509 11.836 18.977 1.00 54.03 80 ALA A O 1
ATOM 588 N N . LEU A 1 81 ? -12.995 9.838 18.083 1.00 55.00 81 LEU A N 1
ATOM 589 C CA . LEU A 1 81 ? -12.907 9.097 19.349 1.00 55.00 81 LEU A CA 1
ATOM 590 C C . LEU A 1 81 ? -11.544 9.237 20.051 1.00 55.00 81 LEU A C 1
ATOM 592 O O . LEU A 1 81 ? -11.429 8.837 21.203 1.00 55.00 81 LEU A O 1
ATOM 596 N N . GLY A 1 82 ? -10.528 9.798 19.382 1.00 55.91 82 GLY A N 1
ATOM 597 C CA . GLY A 1 82 ? -9.209 10.075 19.968 1.00 55.91 82 GLY A CA 1
ATOM 598 C C . GLY A 1 82 ? -9.118 11.409 20.716 1.00 55.91 82 GLY A C 1
ATOM 599 O O . GLY A 1 82 ? -8.073 11.711 21.280 1.00 55.91 82 GLY A O 1
ATOM 600 N N . ARG A 1 83 ? -10.190 12.216 20.717 1.00 51.97 83 ARG A N 1
ATOM 601 C CA . ARG A 1 83 ? -10.286 13.435 21.525 1.00 51.97 83 ARG A CA 1
ATOM 602 C C . ARG A 1 83 ? -10.878 13.089 22.892 1.00 51.97 83 ARG A C 1
ATOM 604 O O . ARG A 1 83 ? -12.081 13.244 23.100 1.00 51.97 83 ARG A O 1
ATOM 611 N N . VAL A 1 84 ? -10.017 12.616 23.785 1.00 55.09 84 VAL A N 1
ATOM 612 C CA . VAL A 1 84 ? -10.148 12.769 25.242 1.00 55.09 84 VAL A CA 1
ATOM 613 C C . VAL A 1 84 ? -8.906 13.470 25.761 1.00 55.09 84 VAL A C 1
ATOM 615 O O . VAL A 1 84 ? -7.820 13.199 25.203 1.00 55.09 84 VAL A O 1
#